Protein 6IRI (pdb70)

Organism: Thermosynechococcus vestitus (strain NIES-2133 / IAM M-273 / BP-1) (NCBI:txid197221)

Sequence (107 aa):
TKRDHNKVYNVTLVVNEERGLNKTIRVHADEYILLDAAEAQGIPLPYSCRAGACVNCAGRIIKGTVDDQSSDHHSFLKPKELDDAGFVVLLCAAYPTSDCCVISSTHEEDNLLNLA

Structure (mmCIF, N/CA/C/O backbone):
data_6IRI
#
_entry.id   6IRI
#
_cell.length_a   27.946
_cell.length_b   51.121
_cell.length_c   31.570
_cell.angle_alpha   90.000
_cell.angle_beta   116.150
_cell.angle_gamma   90.000
#
_symmetry.space_group_name_H-M   'P 1 21 1'
#
loop_
_entity.id
_entity.type
_entity.pdbx_description
1 polymer Ferredoxin
2 non-polymer 'SULFATE ION'
3 non-polymer 'FE2/S2 (INORGANIC) CLUSTER'
4 water water
#
loop_
_atom_site.group_PDB
_atom_site.id
_atom_site.type_symbol
_atom_site.label_atom_id
_atom_site.label_alt_id
_atom_site.label_comp_id
_atom_site.label_asym_id
_atom_site.label_entity_id
_atom_site.label_seq_id
_atom_site.pdbx_PDB_ins_code
_atom_site.Cartn_x
_atom_site.Cartn_y
_atom_site.Cartn_z
_atom_site.occupancy
_atom_site.B_iso_or_equiv
_atom_site.auth_seq_id
_atom_site.auth_comp_id
_atom_site.auth_asym_id
_atom_site.auth_atom_id
_atom_site.pdbx_PDB_model_num
ATOM 1 N N . THR A 1 2 ? 13.818 -13.618 4.211 1.00 49.64 2 THR A N 1
ATOM 2 C CA . THR A 1 2 ? 12.403 -13.999 4.036 1.00 39.26 2 THR A CA 1
ATOM 3 C C . THR A 1 2 ? 11.916 -13.302 2.813 1.00 41.97 2 THR A C 1
ATOM 4 O O . THR A 1 2 ? 11.959 -12.082 2.755 1.00 52.59 2 THR A O 1
ATOM 8 N N . LYS A 1 3 ? 11.434 -14.075 1.845 1.00 32.29 3 LYS A N 1
ATOM 9 C CA . LYS A 1 3 ? 10.903 -13.533 0.611 1.00 29.01 3 LYS A CA 1
ATOM 10 C C . LYS A 1 3 ? 9.515 -13.002 0.905 1.00 25.89 3 LYS A C 1
ATOM 11 O O . LYS A 1 3 ? 8.670 -13.722 1.369 1.00 35.09 3 LYS A O 1
ATOM 17 N N . ARG A 1 4 ? 9.351 -11.702 0.676 1.00 23.19 4 ARG A N 1
ATOM 18 C CA . ARG A 1 4 ? 8.086 -10.996 0.727 1.00 26.13 4 ARG A CA 1
ATOM 19 C C . ARG A 1 4 ? 7.894 -10.387 -0.631 1.00 23.11 4 ARG A C 1
ATOM 20 O O . ARG A 1 4 ? 8.774 -9.778 -1.201 1.00 29.85 4 ARG A O 1
ATOM 28 N N . ASP A 1 5 ? 6.716 -10.508 -1.141 1.00 23.10 5 ASP A N 1
ATOM 29 C CA . ASP A 1 5 ? 6.419 -10.223 -2.489 1.00 23.94 5 ASP A CA 1
ATOM 30 C C . ASP A 1 5 ? 5.964 -8.737 -2.749 1.00 20.68 5 ASP A C 1
ATOM 31 O O . ASP A 1 5 ? 4.898 -8.318 -2.298 1.00 20.51 5 ASP A O 1
ATOM 36 N N . HIS A 1 6 ? 6.704 -7.943 -3.496 1.00 22.94 6 HIS A N 1
ATOM 37 C CA . HIS A 1 6 ? 6.326 -6.557 -3.666 1.00 22.43 6 HIS A CA 1
ATOM 38 C C . HIS A 1 6 ? 4.962 -6.254 -4.328 1.00 22.30 6 HIS A C 1
ATOM 39 O O . HIS A 1 6 ? 4.305 -5.231 -4.057 1.00 25.23 6 HIS A O 1
ATOM 46 N N . ASN A 1 7 ? 4.567 -7.072 -5.246 1.00 28.34 7 ASN A N 1
ATOM 47 C CA . ASN A 1 7 ? 3.292 -6.794 -5.930 1.00 26.03 7 ASN A CA 1
ATOM 48 C C . ASN A 1 7 ? 2.086 -7.293 -5.121 1.00 23.69 7 ASN A C 1
ATOM 49 O O . ASN A 1 7 ? 0.959 -7.213 -5.571 1.00 26.39 7 ASN A O 1
ATOM 54 N N . LYS A 1 8 ? 2.345 -7.786 -3.915 1.00 21.98 8 LYS A N 1
ATOM 55 C CA . LYS A 1 8 ? 1.281 -8.061 -2.958 1.00 20.90 8 LYS A CA 1
ATOM 56 C C . LYS A 1 8 ? 1.088 -6.862 -2.068 1.00 15.94 8 LYS A C 1
ATOM 57 O O . LYS A 1 8 ? 1.979 -6.494 -1.395 1.00 14.75 8 LYS A O 1
ATOM 63 N N . VAL A 1 9 ? -0.103 -6.254 -2.090 1.00 13.07 9 VAL A N 1
ATOM 64 C CA . VAL A 1 9 ? -0.343 -4.926 -1.552 1.00 13.02 9 VAL A CA 1
ATOM 65 C C . VAL A 1 9 ? -1.597 -5.000 -0.680 1.00 11.62 9 VAL A C 1
ATOM 66 O O . VAL A 1 9 ? -2.657 -5.528 -1.080 1.00 14.61 9 VAL A O 1
ATOM 70 N N . TYR A 1 10 ? -1.440 -4.478 0.545 1.00 10.60 10 TYR A N 1
ATOM 71 C CA . TYR A 1 10 ? -2.462 -4.454 1.534 1.00 10.82 10 TYR A CA 1
ATOM 72 C C . TYR A 1 10 ? -2.977 -3.072 1.828 1.00 9.31 10 TYR A C 1
ATOM 73 O O . TYR A 1 10 ? -2.272 -2.091 1.755 1.00 11.04 10 TYR A O 1
ATOM 82 N N . ASN A 1 11 ? -4.257 -3.048 2.179 1.00 9.25 11 ASN A N 1
ATOM 83 C CA . ASN A 1 11 ? -4.913 -1.859 2.715 1.00 9.67 11 ASN A CA 1
ATOM 84 C C . ASN A 1 11 ? -4.642 -1.765 4.203 1.00 10.43 11 ASN A C 1
ATOM 85 O O . ASN A 1 11 ? -5.049 -2.611 4.979 1.00 12.96 11 ASN A O 1
ATOM 90 N N . VAL A 1 12 ? -3.892 -0.729 4.613 1.00 9.08 12 VAL A N 1
ATOM 91 C CA . VAL A 1 12 ? -3.505 -0.515 6.016 1.00 8.81 12 VAL A CA 1
ATOM 92 C C . VAL A 1 12 ? -4.194 0.736 6.474 1.00 9.39 12 VAL A C 1
ATOM 93 O O . VAL A 1 12 ? -3.945 1.781 5.967 1.00 9.84 12 VAL A O 1
ATOM 97 N N . THR A 1 13 ? -5.148 0.592 7.360 1.00 9.52 13 THR A N 1
ATOM 98 C CA . THR A 1 13 ? -5.871 1.721 7.916 1.00 7.93 13 THR A CA 1
ATOM 99 C C . THR A 1 13 ? -5.231 2.128 9.240 1.00 8.93 13 THR A C 1
ATOM 100 O O . THR A 1 13 ? -5.090 1.306 10.131 1.00 9.94 13 THR A O 1
ATOM 104 N N . LEU A 1 14 ? -4.736 3.374 9.266 1.00 8.27 14 LEU A N 1
ATOM 105 C CA . LEU A 1 14 ? -4.118 3.916 10.453 1.00 8.66 14 LEU A CA 1
ATOM 106 C C . LEU A 1 14 ? -5.150 4.761 11.155 1.00 9.96 14 LEU A C 1
ATOM 107 O O . LEU A 1 14 ? -5.736 5.642 10.516 1.00 13.23 14 LEU A O 1
ATOM 112 N N A VAL A 1 15 ? -5.356 4.523 12.450 0.50 10.85 15 VAL A N 1
ATOM 113 N N B VAL A 1 15 ? -5.332 4.579 12.439 0.50 8.96 15 VAL A N 1
ATOM 114 C CA A VAL A 1 15 ? -6.430 5.086 13.240 0.50 11.29 15 VAL A CA 1
ATOM 115 C CA B VAL A 1 15 ? -6.307 5.327 13.119 0.50 8.60 15 VAL A CA 1
ATOM 116 C C A VAL A 1 15 ? -5.900 5.667 14.560 0.50 10.73 15 VAL A C 1
ATOM 117 C C B VAL A 1 15 ? -5.744 5.798 14.430 0.50 8.59 15 VAL A C 1
ATOM 118 O O A VAL A 1 15 ? -5.157 5.034 15.306 0.50 11.81 15 VAL A O 1
ATOM 119 O O B VAL A 1 15 ? -4.792 5.261 14.972 0.50 8.81 15 VAL A O 1
ATOM 126 N N . ASN A 1 16 ? -6.398 6.844 14.922 1.00 10.25 16 ASN A N 1
ATOM 127 C CA . ASN A 1 16 ? -6.107 7.394 16.203 1.00 11.97 16 ASN A CA 1
ATOM 128 C C . ASN A 1 16 ? -7.340 8.141 16.657 1.00 11.49 16 ASN A C 1
ATOM 129 O O . ASN A 1 16 ? -7.669 9.203 16.135 1.00 12.54 16 ASN A O 1
ATOM 134 N N . GLU A 1 17 ? -8.069 7.560 17.584 1.00 13.99 17 GLU A N 1
ATOM 135 C CA . GLU A 1 17 ? -9.271 8.160 17.997 1.00 13.41 17 GLU A CA 1
ATOM 136 C C . GLU A 1 17 ? -9.114 9.510 18.645 1.00 15.17 17 GLU A C 1
ATOM 137 O O . GLU A 1 17 ? -9.899 10.391 18.318 1.00 16.54 17 GLU A O 1
ATOM 143 N N . GLU A 1 18 ? -8.124 9.680 19.509 1.00 15.58 18 GLU A N 1
ATOM 144 C CA . GLU A 1 18 ? -7.902 10.942 20.171 1.00 17.16 18 GLU A CA 1
ATOM 145 C C . GLU A 1 18 ? -7.628 12.087 19.199 1.00 15.25 18 GLU A C 1
ATOM 146 O O . GLU A 1 18 ? -8.102 13.207 19.409 1.00 18.25 18 GLU A O 1
ATOM 152 N N . ARG A 1 19 ? -6.964 11.776 18.093 1.00 14.50 19 ARG A N 1
ATOM 153 C CA . ARG A 1 19 ? -6.548 12.797 17.170 1.00 14.70 19 ARG A CA 1
ATOM 154 C C . ARG A 1 19 ? -7.455 12.900 15.968 1.00 15.16 19 ARG A C 1
ATOM 155 O O . ARG A 1 19 ? -7.279 13.788 15.133 1.00 19.18 19 ARG A O 1
ATOM 163 N N . GLY A 1 20 ? -8.441 12.023 15.864 1.00 14.64 20 GLY A N 1
ATOM 164 C CA . GLY A 1 20 ? -9.315 12.058 14.739 1.00 16.56 20 GLY A CA 1
ATOM 165 C C . GLY A 1 20 ? -8.730 11.569 13.418 1.00 14.97 20 GLY A C 1
ATOM 166 O O . GLY A 1 20 ? -9.202 11.937 12.322 1.00 19.83 20 GLY A O 1
ATOM 167 N N . LEU A 1 21 ? -7.758 10.668 13.550 1.00 13.38 21 LEU A N 1
ATOM 168 C CA . LEU A 1 21 ? -7.047 10.112 12.381 1.00 14.09 21 LEU A CA 1
ATOM 169 C C . LEU A 1 21 ? -7.720 8.866 11.920 1.00 12.54 21 LEU A C 1
ATOM 170 O O . LEU A 1 21 ? -8.002 7.970 12.735 1.00 12.65 21 LEU A O 1
ATOM 175 N N . ASN A 1 22 ? -7.981 8.768 10.640 1.00 13.90 22 ASN A N 1
ATOM 176 C CA . ASN A 1 22 ? -8.454 7.523 10.035 1.00 13.70 22 ASN A CA 1
ATOM 177 C C . ASN A 1 22 ? -8.118 7.584 8.560 1.00 14.78 22 ASN A C 1
ATOM 178 O O . ASN A 1 22 ? -8.785 8.271 7.795 1.00 20.07 22 ASN A O 1
ATOM 183 N N . LYS A 1 23 ? -7.052 6.923 8.140 1.00 12.07 23 LYS A N 1
ATOM 184 C CA . LYS A 1 23 ? -6.525 7.067 6.798 1.00 13.03 23 LYS A CA 1
ATOM 185 C C . LYS A 1 23 ? -6.065 5.707 6.347 1.00 10.24 23 LYS A C 1
ATOM 186 O O . LYS A 1 23 ? -5.364 5.011 7.072 1.00 11.79 23 LYS A O 1
ATOM 192 N N . THR A 1 24 ? -6.462 5.315 5.126 1.00 12.01 24 THR A N 1
ATOM 193 C CA . THR A 1 24 ? -6.055 3.991 4.591 1.00 11.41 24 THR A CA 1
ATOM 194 C C . THR A 1 24 ? -5.074 4.177 3.477 1.00 12.98 24 THR A C 1
ATOM 195 O O . THR A 1 24 ? -5.297 4.997 2.594 1.00 15.52 24 THR A O 1
ATOM 199 N N . ILE A 1 25 ? -3.957 3.491 3.573 1.00 14.15 25 ILE A N 1
ATOM 200 C CA . ILE A 1 25 ? -2.892 3.544 2.597 1.00 14.93 25 ILE A CA 1
ATOM 201 C C . ILE A 1 25 ? -2.650 2.155 2.054 1.00 12.49 25 ILE A C 1
ATOM 202 O O . ILE A 1 25 ? -2.966 1.170 2.705 1.00 11.97 25 ILE A O 1
ATOM 207 N N . ARG A 1 26 ? -2.039 2.101 0.890 1.00 15.14 26 ARG A N 1
ATOM 208 C CA . ARG A 1 26 ? -1.631 0.845 0.272 1.00 12.61 26 ARG A CA 1
ATOM 209 C C . ARG A 1 26 ? -0.190 0.546 0.639 1.00 12.15 26 ARG A C 1
ATOM 210 O O . ARG A 1 26 ? 0.681 1.377 0.451 1.00 16.27 26 ARG A O 1
ATOM 218 N N . VAL A 1 27 ? 0.070 -0.634 1.206 1.00 11.42 27 VAL A N 1
ATOM 219 C CA . VAL A 1 27 ? 1.398 -1.009 1.681 1.00 11.42 27 VAL A CA 1
ATOM 220 C C . VAL A 1 27 ? 1.806 -2.307 1.061 1.00 10.69 27 VAL A C 1
ATOM 221 O O . VAL A 1 27 ? 1.075 -3.275 1.154 1.00 10.62 27 VAL A O 1
ATOM 225 N N . HIS A 1 28 ? 2.970 -2.321 0.415 1.00 11.56 28 HIS A N 1
ATOM 226 C CA . HIS A 1 28 ? 3.458 -3.551 -0.153 1.00 11.83 28 HIS A CA 1
ATOM 227 C C . HIS A 1 28 ? 3.918 -4.528 0.873 1.00 9.88 28 HIS A C 1
ATOM 228 O O . HIS A 1 28 ? 4.366 -4.131 1.961 1.00 10.69 28 HIS A O 1
ATOM 235 N N . ALA A 1 29 ? 3.866 -5.826 0.539 1.00 10.95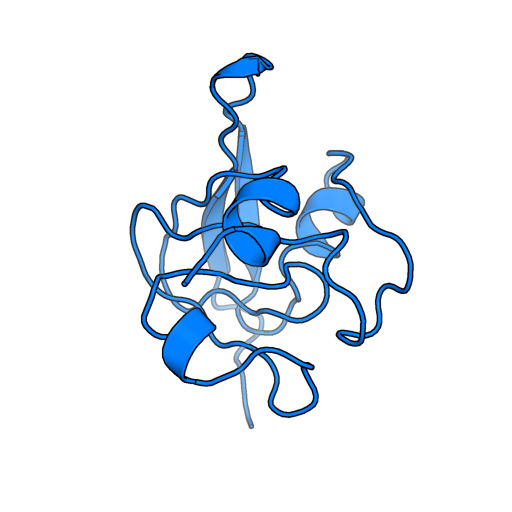 29 ALA A N 1
ATOM 236 C CA . ALA A 1 29 ? 4.216 -6.865 1.521 1.00 11.70 29 ALA A CA 1
ATOM 237 C C . ALA A 1 29 ? 5.689 -6.762 1.986 1.00 10.96 29 ALA A C 1
ATOM 238 O O . ALA A 1 29 ? 6.017 -7.214 3.077 1.00 11.10 29 ALA A O 1
ATOM 240 N N . ASP A 1 30 ? 6.545 -6.160 1.149 1.00 11.69 30 ASP A N 1
ATOM 241 C CA . ASP A 1 30 ? 7.942 -6.028 1.451 1.00 11.60 30 ASP A CA 1
ATOM 242 C C . ASP A 1 30 ? 8.345 -4.659 1.923 1.00 11.18 30 ASP A C 1
ATOM 243 O O . ASP A 1 30 ? 9.530 -4.277 1.847 1.00 15.97 30 ASP A O 1
ATOM 248 N N . GL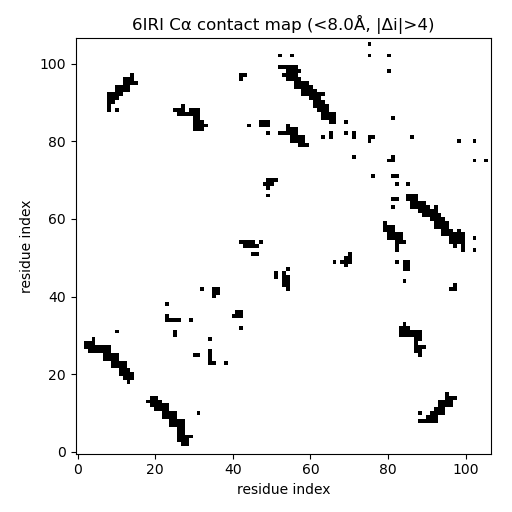U A 1 31 ? 7.401 -3.905 2.404 1.00 11.71 31 GLU A N 1
ATOM 249 C CA . GLU A 1 31 ? 7.609 -2.509 2.803 1.00 12.90 31 GLU A CA 1
ATOM 250 C C . GLU A 1 31 ? 7.193 -2.335 4.256 1.00 11.78 31 GLU A C 1
ATOM 251 O O . GLU A 1 31 ? 6.154 -2.829 4.653 1.00 13.00 31 GLU A O 1
ATOM 257 N N . TYR A 1 32 ? 7.993 -1.676 5.081 1.00 10.43 32 TYR A N 1
A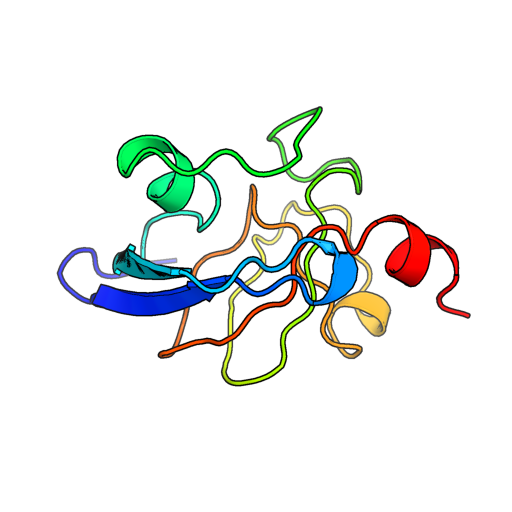TOM 258 C CA . TYR A 1 32 ? 7.588 -1.324 6.403 1.00 11.71 32 TYR A CA 1
ATOM 259 C C . TYR A 1 32 ? 6.436 -0.289 6.381 1.00 10.53 32 TYR A C 1
ATOM 260 O O . TYR A 1 32 ? 6.411 0.587 5.533 1.00 11.82 32 TYR A O 1
ATOM 269 N N . ILE A 1 33 ? 5.478 -0.425 7.297 1.00 8.17 33 ILE A N 1
ATOM 270 C CA . ILE A 1 33 ? 4.305 0.413 7.314 1.00 9.23 33 ILE A CA 1
ATOM 271 C C . ILE A 1 33 ? 4.673 1.870 7.414 1.00 10.25 33 ILE A C 1
ATOM 272 O O . ILE A 1 33 ? 4.073 2.683 6.707 1.00 12.32 33 ILE A O 1
ATOM 277 N N A LEU A 1 34 ? 5.637 2.227 8.291 0.50 11.68 34 LEU A N 1
ATOM 278 N N B LEU A 1 34 ? 5.641 2.225 8.260 0.50 11.49 34 LEU A N 1
ATOM 279 C CA A LEU A 1 34 ? 6.028 3.643 8.471 0.50 10.97 34 LEU A CA 1
ATOM 280 C CA B LEU A 1 34 ? 5.927 3.635 8.460 0.50 11.45 34 LEU A CA 1
ATOM 281 C C A LEU A 1 34 ? 6.503 4.193 7.145 0.50 12.27 34 LEU A C 1
ATOM 282 C C B LEU A 1 34 ? 6.586 4.214 7.208 0.50 11.81 34 LEU A C 1
ATOM 283 O O A LEU A 1 34 ? 6.175 5.315 6.759 0.50 14.25 34 LEU A O 1
ATOM 284 O O B LEU A 1 34 ? 6.464 5.387 6.938 0.50 13.46 34 LEU A O 1
ATOM 293 N N . ASP A 1 35 ? 7.317 3.403 6.452 1.00 12.89 35 ASP A N 1
ATOM 294 C CA . ASP A 1 35 ? 7.978 3.868 5.214 1.00 15.33 35 ASP A CA 1
ATOM 295 C C . ASP A 1 35 ? 6.897 4.109 4.167 1.00 15.69 35 ASP A C 1
ATOM 296 O O . ASP A 1 35 ? 6.935 5.060 3.428 1.00 16.45 35 ASP A O 1
ATOM 301 N N . ALA A 1 36 ? 5.872 3.254 4.144 1.00 13.64 36 ALA A N 1
ATOM 302 C CA . ALA A 1 36 ? 4.721 3.494 3.205 1.00 13.99 36 ALA A CA 1
ATOM 303 C C . ALA A 1 36 ? 3.969 4.764 3.583 1.00 13.22 36 ALA A C 1
ATOM 304 O O . ALA A 1 36 ? 3.581 5.540 2.721 1.00 15.06 36 ALA A O 1
ATOM 306 N N . ALA A 1 37 ? 3.735 4.985 4.880 1.00 13.28 37 ALA A N 1
ATOM 307 C CA . ALA A 1 37 ? 2.934 6.121 5.357 1.00 14.75 37 ALA A CA 1
ATOM 308 C C . ALA A 1 37 ? 3.734 7.385 5.004 1.00 15.03 37 ALA A C 1
ATOM 309 O O . ALA A 1 37 ? 3.221 8.364 4.428 1.00 21.37 37 ALA A O 1
ATOM 311 N N . GLU A 1 38 ? 5.043 7.306 5.164 1.00 15.81 38 GLU A N 1
ATOM 312 C CA . GLU A 1 38 ? 5.841 8.452 4.820 1.00 17.67 38 GLU A CA 1
ATOM 313 C C . GLU A 1 38 ? 5.864 8.730 3.348 1.00 19.18 38 GLU A C 1
ATOM 314 O O . GLU A 1 38 ? 5.695 9.878 2.947 1.00 25.29 38 GLU A O 1
ATOM 320 N N . ALA A 1 39 ? 5.966 7.702 2.522 1.00 19.72 39 ALA A N 1
ATOM 321 C CA . ALA A 1 39 ? 5.949 7.884 1.078 1.00 20.74 39 ALA A CA 1
ATOM 322 C C . ALA A 1 39 ? 4.643 8.464 0.618 1.00 20.15 39 ALA A C 1
ATOM 323 O O . ALA A 1 39 ? 4.611 9.200 -0.358 1.00 28.19 39 ALA A O 1
ATOM 325 N N . GLN A 1 40 ? 3.568 8.205 1.335 1.00 20.21 40 GLN A N 1
ATOM 326 C CA . GLN A 1 40 ? 2.252 8.668 0.930 1.00 22.80 40 GLN A CA 1
ATOM 327 C C . GLN A 1 40 ? 1.792 9.876 1.725 1.00 23.39 40 GLN A C 1
ATOM 328 O O . GLN A 1 40 ? 0.573 10.219 1.778 1.00 25.35 40 GLN A O 1
ATOM 334 N N . GLY A 1 41 ? 2.765 10.539 2.341 1.00 19.72 41 GLY A N 1
ATOM 335 C C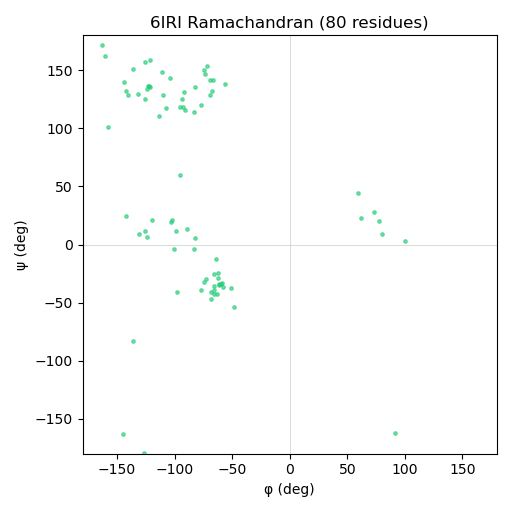A . GLY A 1 41 ? 2.517 11.816 2.947 1.00 22.06 41 GLY A CA 1
ATOM 336 C C . GLY A 1 41 ? 1.824 11.895 4.285 1.00 23.38 41 GLY A C 1
ATOM 337 O O . GLY A 1 41 ? 1.296 12.959 4.640 1.00 27.52 41 GLY A O 1
ATOM 338 N N . ILE A 1 42 ? 1.824 10.798 5.047 1.00 19.33 42 ILE A N 1
ATOM 339 C CA . ILE A 1 42 ? 1.198 10.754 6.382 1.00 21.59 42 ILE A CA 1
ATOM 340 C C . ILE A 1 42 ? 2.257 10.720 7.442 1.00 19.35 42 ILE A C 1
ATOM 341 O O . ILE A 1 42 ? 3.013 9.709 7.549 1.00 20.74 42 ILE A O 1
ATOM 346 N N . PRO A 1 43 ? 2.286 11.758 8.304 1.00 24.68 43 PRO A N 1
ATOM 347 C CA . PRO A 1 43 ? 3.327 11.711 9.350 1.00 22.07 43 PRO A CA 1
ATOM 348 C C . PRO A 1 43 ? 2.855 10.843 10.515 1.00 23.19 43 PRO A C 1
ATOM 349 O O . PRO A 1 43 ? 1.733 10.909 10.956 1.00 29.89 43 PRO A O 1
ATOM 353 N N . LEU A 1 44 ? 3.752 10.006 10.973 1.00 20.12 44 LEU A N 1
ATOM 354 C CA . LEU A 1 44 ? 3.521 9.129 12.112 1.00 19.63 44 LEU A CA 1
ATOM 355 C C . LEU A 1 44 ? 4.654 9.401 13.098 1.00 16.97 44 LEU A C 1
ATOM 356 O O . LEU A 1 44 ? 5.750 9.818 12.675 1.00 18.10 44 LEU A O 1
ATOM 361 N N . PRO A 1 45 ? 4.446 9.090 14.397 1.00 14.72 45 PRO A N 1
ATOM 362 C CA . PRO A 1 45 ? 5.522 9.273 15.314 1.00 15.47 45 PRO A CA 1
ATOM 363 C C . PRO A 1 45 ? 6.657 8.297 15.101 1.00 15.67 45 PRO A C 1
ATOM 364 O O . PRO A 1 45 ? 6.450 7.130 14.769 1.00 13.74 45 PRO A O 1
ATOM 368 N N . TYR A 1 46 ? 7.863 8.793 15.252 1.00 13.45 46 TYR A N 1
ATOM 369 C CA . TYR A 1 46 ? 9.040 7.973 15.173 1.00 13.02 46 TYR A CA 1
ATOM 370 C C . TYR A 1 46 ? 10.197 8.683 15.855 1.00 13.70 46 TYR A C 1
ATOM 371 O O . TYR A 1 46 ? 10.166 9.898 16.090 1.00 18.45 46 TYR A O 1
ATOM 380 N N . SER A 1 47 ? 11.188 7.915 16.169 1.00 14.21 47 SER A N 1
ATOM 381 C CA . SER A 1 47 ? 12.420 8.400 16.780 1.00 16.10 47 SER A CA 1
ATOM 382 C C . SER A 1 47 ? 13.584 7.716 16.059 1.00 15.51 47 SER A C 1
ATOM 383 O O . SER A 1 47 ? 14.108 8.208 15.038 1.00 20.28 47 SER A O 1
ATOM 386 N N . CYS A 1 48 ? 13.898 6.490 16.472 1.00 13.74 48 CYS A N 1
ATOM 387 C CA . CYS A 1 48 ? 15.102 5.803 15.962 1.00 17.45 48 CYS A CA 1
ATOM 388 C C . CYS A 1 48 ? 14.927 5.293 14.532 1.00 16.90 48 CYS A C 1
ATOM 389 O O . CYS A 1 48 ? 15.889 5.195 13.765 1.00 18.88 48 CYS A O 1
ATOM 392 N N . ARG A 1 49 ? 13.717 4.911 14.163 1.00 13.81 49 ARG A N 1
ATOM 393 C CA . ARG A 1 49 ? 13.431 4.304 12.852 1.00 15.35 49 ARG A CA 1
ATOM 394 C C . ARG A 1 49 ? 14.157 2.978 12.599 1.00 14.08 49 ARG A C 1
ATOM 395 O O . ARG A 1 49 ? 14.393 2.642 11.451 1.00 18.81 49 ARG A O 1
ATOM 403 N N . ALA A 1 50 ? 14.554 2.297 13.663 1.00 13.43 50 ALA A N 1
ATOM 404 C CA . ALA A 1 50 ? 15.423 1.136 13.541 1.00 14.50 50 ALA A CA 1
ATOM 405 C C . ALA A 1 50 ? 14.908 -0.048 14.319 1.00 15.04 50 ALA A C 1
ATOM 406 O O . ALA A 1 50 ? 15.605 -1.007 14.468 1.00 18.88 50 ALA A O 1
ATOM 408 N N . GLY A 1 51 ? 13.698 0.025 14.848 1.00 13.03 51 GLY A N 1
ATOM 409 C CA . GLY A 1 51 ? 13.157 -1.060 15.635 1.00 12.18 51 GLY A CA 1
ATOM 410 C C . GLY A 1 51 ? 13.613 -1.156 17.091 1.00 12.06 51 GLY A C 1
ATOM 411 O O . GLY A 1 51 ? 13.429 -2.198 17.715 1.00 17.55 51 GLY A O 1
ATOM 412 N N . ALA A 1 52 ? 14.316 -0.135 17.569 1.00 11.98 52 ALA A N 1
ATOM 413 C CA . ALA A 1 52 ? 15.062 -0.214 18.761 1.00 15.43 52 ALA A CA 1
ATOM 414 C C . ALA A 1 52 ? 14.585 0.788 19.807 1.00 15.08 52 ALA A C 1
ATOM 415 O O . ALA A 1 52 ? 15.304 1.196 20.713 1.00 20.68 52 ALA A O 1
ATOM 417 N N . CYS A 1 53 ? 13.377 1.249 19.670 1.00 12.76 53 CYS A N 1
ATOM 418 C CA . CYS A 1 53 ? 12.745 2.094 20.679 1.00 16.09 53 CYS A CA 1
ATOM 419 C C . CYS A 1 53 ? 11.245 1.753 20.719 1.00 14.04 53 CYS A C 1
ATOM 420 O O . CYS A 1 53 ? 10.855 0.692 20.254 1.00 16.65 53 CYS A O 1
ATOM 423 N N . VAL A 1 54 ? 10.415 2.607 21.304 1.00 14.15 54 VAL A N 1
ATOM 424 C CA . VAL A 1 54 ? 8.979 2.365 21.249 1.00 14.74 54 VAL A CA 1
ATOM 425 C C . VAL A 1 54 ? 8.204 3.522 20.649 1.00 11.97 54 VAL A C 1
ATOM 426 O O . VAL A 1 54 ? 6.977 3.557 20.734 1.00 11.95 54 VAL A O 1
ATOM 430 N N . ASN A 1 55 ? 8.931 4.507 20.147 1.00 12.69 55 ASN A N 1
ATOM 431 C CA . ASN A 1 55 ? 8.316 5.730 19.794 1.00 12.65 55 ASN A CA 1
ATOM 432 C C . ASN A 1 55 ? 7.245 5.624 18.688 1.00 12.10 55 ASN A C 1
ATOM 433 O O . ASN A 1 55 ? 6.209 6.320 18.722 1.00 13.09 55 ASN A O 1
ATOM 438 N N . CYS A 1 56 ? 7.481 4.737 17.754 1.00 10.48 56 CYS A N 1
ATOM 439 C CA . CYS A 1 56 ? 6.567 4.515 16.669 1.00 11.12 56 CYS A CA 1
ATOM 440 C C . CYS A 1 56 ? 5.472 3.475 16.912 1.00 8.90 56 CYS A C 1
ATOM 441 O O . CYS A 1 56 ? 4.771 3.103 15.963 1.00 11.04 56 CYS A O 1
ATOM 444 N N . ALA A 1 57 ? 5.302 3.084 18.149 1.00 7.54 57 ALA A N 1
ATOM 445 C CA . ALA A 1 57 ? 4.433 1.977 18.470 1.00 8.18 57 ALA A CA 1
ATOM 446 C C . ALA A 1 57 ? 3.013 2.209 17.946 1.00 8.96 57 ALA A C 1
ATOM 447 O O . ALA A 1 57 ? 2.462 3.278 18.062 1.00 9.40 57 ALA A O 1
ATOM 449 N N . GLY A 1 58 ? 2.424 1.147 17.394 1.00 8.80 58 GLY A N 1
ATOM 450 C CA . GLY A 1 58 ? 1.014 1.070 17.120 1.00 8.71 58 GLY A CA 1
ATOM 451 C C . GLY A 1 58 ? 0.476 -0.178 17.755 1.00 8.25 58 GLY A C 1
ATOM 452 O O . GLY A 1 58 ? 1.179 -0.953 18.401 1.00 8.25 58 GLY A O 1
ATOM 453 N N . ARG A 1 59 ? -0.804 -0.399 17.573 1.00 7.73 59 ARG A N 1
ATOM 454 C CA . ARG A 1 59 ? -1.499 -1.563 18.078 1.00 9.47 59 ARG A CA 1
ATOM 455 C C . ARG A 1 59 ? -2.504 -2.054 17.052 1.00 8.73 59 ARG A C 1
ATOM 456 O O . ARG A 1 59 ? -3.335 -1.316 16.563 1.00 10.22 59 ARG A O 1
ATOM 464 N N . ILE A 1 60 ? -2.413 -3.357 16.755 1.00 9.18 60 ILE A N 1
ATOM 465 C CA . ILE A 1 60 ? -3.329 -3.976 15.771 1.00 9.74 60 ILE A CA 1
ATOM 466 C C . ILE A 1 60 ? -4.718 -4.012 16.361 1.00 10.21 60 ILE A C 1
ATOM 467 O O . ILE A 1 60 ? -4.913 -4.537 17.399 1.00 14.23 60 ILE A O 1
ATOM 472 N N . ILE A 1 61 ? -5.679 -3.521 15.625 1.00 7.92 61 ILE A N 1
ATOM 473 C CA . ILE A 1 61 ? -7.121 -3.666 15.869 1.00 9.54 61 ILE A CA 1
ATOM 474 C C . ILE A 1 61 ? -7.685 -4.810 15.017 1.00 10.81 61 ILE A C 1
ATOM 475 O O . ILE A 1 61 ? -8.432 -5.599 15.536 1.00 13.31 61 ILE A O 1
ATOM 480 N N . LYS A 1 62 ? -7.236 -4.918 13.761 1.00 8.63 62 LYS A N 1
ATOM 481 C CA . LYS A 1 62 ? -7.685 -5.932 12.791 1.00 10.98 62 LYS A CA 1
ATOM 482 C C . LYS A 1 62 ? -6.497 -6.328 11.951 1.00 11.05 62 LYS A C 1
ATOM 483 O O . LYS A 1 62 ? -5.777 -5.483 11.526 1.00 10.63 62 LYS A O 1
ATOM 489 N N . GLY A 1 63 ? -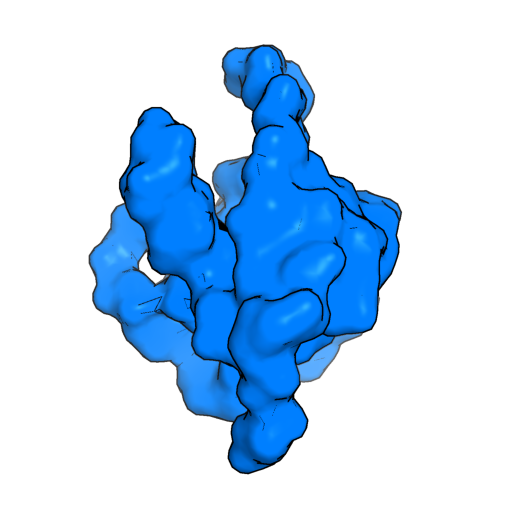6.380 -7.631 11.658 1.00 12.86 63 GLY A N 1
ATOM 490 C CA . GLY A 1 63 ? -5.425 -8.177 10.732 1.00 12.83 63 GLY A CA 1
ATOM 491 C C . GLY A 1 63 ? -4.138 -8.577 11.357 1.00 10.05 63 GLY A C 1
ATOM 492 O O . GLY A 1 63 ? -4.042 -8.731 12.548 1.00 12.38 63 GLY A O 1
ATOM 493 N N . THR A 1 64 ? -3.138 -8.727 10.497 1.00 10.38 64 THR A N 1
ATOM 494 C CA . THR A 1 64 ? -1.886 -9.275 10.885 1.00 11.34 64 THR A CA 1
ATOM 495 C C . THR A 1 64 ? -0.703 -8.502 10.308 1.00 10.08 64 THR A C 1
ATOM 496 O O . THR A 1 64 ? -0.794 -7.968 9.223 1.00 9.83 64 THR A O 1
ATOM 500 N N . VAL A 1 65 ? 0.398 -8.544 11.049 1.00 10.37 65 VAL A N 1
ATOM 501 C CA . VAL A 1 65 ? 1.633 -7.963 10.604 1.00 12.64 65 VAL A CA 1
ATOM 502 C C . VAL A 1 65 ? 2.771 -8.904 10.953 1.00 12.80 65 VAL A C 1
ATOM 503 O O . VAL A 1 65 ? 2.670 -9.742 11.858 1.00 19.14 65 VAL A O 1
ATOM 507 N N A ASP A 1 66 ? 3.859 -8.806 10.242 0.50 13.34 66 ASP A N 1
ATOM 508 N N B ASP A 1 66 ? 3.894 -8.688 10.310 0.50 13.53 66 ASP A N 1
ATOM 509 C CA A ASP A 1 66 ? 5.097 -9.352 10.716 0.50 14.45 66 ASP A CA 1
ATOM 510 C CA B ASP A 1 66 ? 5.124 -9.422 10.490 0.50 13.38 66 ASP A CA 1
ATOM 511 C C A ASP A 1 66 ? 6.002 -8.252 11.237 0.50 12.59 66 ASP A C 1
ATOM 512 C C B ASP A 1 66 ? 6.162 -8.432 11.114 0.50 11.87 66 ASP A C 1
ATOM 513 O O A ASP A 1 66 ? 6.361 -7.277 10.587 0.50 13.56 66 ASP A O 1
ATOM 514 O O B ASP A 1 66 ? 6.748 -7.665 10.342 0.50 11.71 66 ASP A O 1
ATOM 523 N N . GLN A 1 67 ? 6.384 -8.447 12.469 1.00 11.60 67 GLN A N 1
ATOM 524 C CA . GLN A 1 67 ? 7.344 -7.594 13.079 1.00 12.00 67 GLN A CA 1
ATOM 525 C C . GLN A 1 67 ? 8.716 -8.098 12.775 1.00 11.54 67 GLN A C 1
ATOM 526 O O . GLN A 1 67 ? 9.014 -9.252 13.021 1.00 14.05 67 GLN A O 1
ATOM 532 N N A SER A 1 68 ? 9.604 -7.237 12.255 0.50 11.82 68 SER A N 1
ATOM 533 N N B SER A 1 68 ? 9.598 -7.261 12.195 0.50 12.69 68 SER A N 1
ATOM 534 C CA A SER A 1 68 ? 10.951 -7.696 11.893 0.50 12.20 68 SER A CA 1
ATOM 535 C CA B SER A 1 68 ? 10.938 -7.763 11.808 0.50 13.14 68 SER A CA 1
ATOM 536 C C A SER A 1 68 ? 11.617 -8.328 13.099 0.50 14.96 68 SER A C 1
ATOM 537 C C B SER A 1 68 ? 11.639 -8.304 13.048 0.50 15.95 68 SER A C 1
ATOM 538 O O A SER A 1 68 ? 11.453 -7.875 14.226 0.50 12.71 68 SER A O 1
ATOM 539 O O B SER A 1 68 ? 11.507 -7.774 14.141 0.50 14.65 68 SER A O 1
ATOM 544 N N . ASP A 1 69 ? 12.386 -9.379 12.850 1.00 17.54 69 ASP A N 1
ATOM 545 C CA . ASP A 1 69 ? 13.078 -10.123 13.918 1.00 19.56 69 ASP A CA 1
ATOM 546 C C . ASP A 1 69 ? 13.956 -9.227 14.823 1.00 20.20 69 ASP A C 1
ATOM 547 O O . ASP A 1 69 ? 14.043 -9.448 16.029 1.00 24.79 69 ASP A O 1
ATOM 552 N N A HIS A 1 70 ? 14.579 -8.209 14.248 0.50 17.87 70 HIS A N 1
ATOM 553 N N B HIS A 1 70 ? 14.588 -8.210 14.249 0.50 18.04 70 HIS A N 1
ATOM 554 C CA A HIS A 1 70 ? 15.525 -7.405 15.032 0.50 21.01 70 HIS A CA 1
ATOM 555 C CA B HIS A 1 70 ? 15.527 -7.395 15.040 0.50 21.11 70 HIS A CA 1
ATOM 556 C C A HIS A 1 70 ? 14.845 -6.402 15.989 0.50 17.54 70 HIS A C 1
ATOM 557 C C B HIS A 1 70 ? 14.840 -6.424 16.017 0.50 17.69 70 HIS A C 1
ATOM 558 O O A HIS A 1 70 ? 15.512 -5.697 16.789 0.50 20.73 70 HIS A O 1
ATOM 559 O O B HIS A 1 70 ? 15.497 -5.764 16.863 0.50 21.12 70 HIS A O 1
ATOM 572 N N . SER A 1 71 ? 13.511 -6.318 15.871 1.00 15.01 71 SER A N 1
ATOM 573 C CA . SER A 1 71 ? 12.799 -5.393 16.626 1.00 14.47 71 SER A CA 1
ATOM 574 C C . SER A 1 71 ? 12.897 -5.692 18.134 1.00 14.89 71 SER A C 1
ATOM 575 O O . SER A 1 71 ? 12.879 -6.888 18.566 1.00 19.18 71 SER A O 1
ATOM 578 N N . PHE A 1 72 ? 12.923 -4.615 18.912 1.00 15.27 72 PHE A N 1
ATOM 579 C CA . PHE A 1 72 ? 13.035 -4.697 20.382 1.00 16.48 72 PHE A CA 1
ATOM 580 C C . PHE A 1 72 ? 11.647 -4.645 21.011 1.00 19.69 72 PHE A C 1
ATOM 581 O O . PHE A 1 72 ? 11.349 -3.705 21.735 1.00 21.96 72 PHE A O 1
ATOM 589 N N . LEU A 1 73 ? 10.812 -5.626 20.638 1.00 15.23 73 LEU A N 1
ATOM 590 C CA . LEU A 1 73 ? 9.465 -5.904 21.232 1.00 15.03 73 LEU A CA 1
ATOM 591 C C . LEU A 1 73 ? 9.537 -7.318 21.706 1.00 15.15 73 LEU A C 1
ATOM 592 O O . LEU A 1 73 ? 9.996 -8.191 20.993 1.00 17.47 73 LEU A O 1
ATOM 597 N N . LYS A 1 74 ? 9.019 -7.535 22.898 1.00 12.91 74 LYS A N 1
ATOM 598 C CA . LYS A 1 74 ? 8.857 -8.879 23.497 1.00 12.79 74 LYS A CA 1
ATOM 599 C C . LYS A 1 74 ? 7.774 -9.652 22.937 1.00 14.27 74 LYS A C 1
ATOM 600 O O . LYS A 1 74 ? 6.794 -9.103 22.527 1.00 15.40 74 LYS A O 1
ATOM 606 N N . PRO A 1 75 ? 7.921 -10.978 22.942 1.00 15.27 75 PRO A N 1
ATOM 607 C CA . PRO A 1 75 ? 6.778 -11.740 22.543 1.00 15.76 75 PRO A CA 1
ATOM 608 C C . PRO A 1 75 ? 5.478 -11.436 23.204 1.00 15.22 75 PRO A C 1
ATOM 609 O O . PRO A 1 75 ? 4.458 -11.413 22.501 1.00 17.78 75 PRO A O 1
ATOM 613 N N . LYS A 1 76 ? 5.471 -11.136 24.467 1.00 17.48 76 LYS A N 1
ATOM 614 C CA . LYS A 1 76 ? 4.259 -10.742 25.206 1.00 20.09 76 LYS A CA 1
ATOM 615 C C . LYS A 1 76 ? 3.582 -9.502 24.605 1.00 16.72 76 LYS A C 1
ATOM 616 O O . LYS A 1 76 ? 2.388 -9.347 24.646 1.00 18.47 76 LYS A O 1
ATOM 622 N N . GLU A 1 77 ? 4.417 -8.615 24.145 1.00 15.62 77 GLU A N 1
ATOM 623 C CA . GLU A 1 77 ? 3.943 -7.348 23.620 1.00 12.19 77 GLU A CA 1
ATOM 624 C C . GLU A 1 77 ? 3.366 -7.557 22.205 1.00 11.07 77 GLU A C 1
ATOM 625 O O . GLU A 1 77 ? 2.313 -7.035 21.877 1.00 11.30 77 GLU A O 1
ATOM 631 N N . LEU A 1 78 ? 4.030 -8.406 21.446 1.00 9.59 78 LEU A N 1
ATOM 632 C CA . LEU A 1 78 ? 3.589 -8.807 20.145 1.00 12.09 78 LEU A CA 1
ATOM 633 C C . LEU A 1 78 ? 2.223 -9.502 20.285 1.00 12.65 78 LEU A C 1
ATOM 634 O O . LEU A 1 78 ? 1.240 -9.228 19.558 1.00 13.72 78 LEU A O 1
ATOM 639 N N A ASP A 1 79 ? 2.136 -10.426 21.234 0.50 12.68 79 ASP A N 1
ATOM 640 N N B ASP A 1 79 ? 2.115 -10.405 21.254 0.50 12.75 79 ASP A N 1
ATOM 641 C CA A ASP A 1 79 ? 0.907 -11.162 21.440 0.50 14.45 79 ASP A CA 1
ATOM 642 C CA B ASP A 1 79 ? 0.864 -11.124 21.417 0.50 14.61 79 ASP A CA 1
ATOM 643 C C A ASP A 1 79 ? -0.260 -10.235 21.848 0.50 13.94 79 ASP A C 1
ATOM 644 C C B ASP A 1 79 ? -0.281 -10.217 21.849 0.50 13.93 79 ASP A C 1
ATOM 645 O O A ASP A 1 79 ? -1.402 -10.534 21.539 0.50 20.16 79 ASP A O 1
ATOM 646 O O B ASP A 1 79 ? -1.429 -10.510 21.570 0.50 20.55 79 ASP A O 1
ATOM 655 N N . ALA A 1 80 ? 0.045 -9.159 22.563 1.00 14.66 80 ALA A N 1
ATOM 656 C CA . ALA A 1 80 ? -0.933 -8.115 22.908 1.00 14.34 80 ALA A CA 1
ATOM 657 C C . ALA A 1 80 ? -1.363 -7.177 21.789 1.00 15.40 80 ALA A C 1
ATOM 658 O O . ALA A 1 80 ? -2.233 -6.298 22.011 1.00 17.27 80 ALA A O 1
ATOM 660 N N . GLY A 1 81 ? -0.721 -7.311 20.642 1.00 12.67 81 GLY A N 1
ATOM 661 C CA . GLY A 1 81 ? -1.055 -6.558 19.488 1.00 11.47 81 GLY A CA 1
ATOM 662 C C . GLY A 1 81 ? -0.190 -5.385 19.188 1.00 9.21 81 GLY A C 1
ATOM 663 O O . GLY A 1 81 ? -0.432 -4.717 18.176 1.00 9.83 81 GLY A O 1
ATOM 664 N N . PHE A 1 82 ? 0.849 -5.164 19.975 1.00 9.22 82 PHE A N 1
ATOM 665 C CA . PHE A 1 82 ? 1.673 -4.007 19.715 1.00 8.48 82 PHE A CA 1
ATOM 666 C C . PHE A 1 82 ? 2.604 -4.278 18.543 1.00 7.85 82 PHE A C 1
ATOM 667 O O . PHE A 1 82 ? 3.021 -5.417 18.316 1.00 9.63 82 PHE A O 1
ATOM 675 N N A VAL A 1 83 ? 2.834 -3.227 17.758 0.50 7.12 83 VAL A N 1
ATOM 676 N N B VAL A 1 83 ? 3.017 -3.216 17.870 0.50 7.72 83 VAL A N 1
ATOM 677 C CA A VAL A 1 83 ? 3.660 -3.266 16.585 0.50 7.72 83 VAL A CA 1
ATOM 678 C CA B VAL A 1 83 ? 3.897 -3.323 16.751 0.50 7.25 83 VAL A CA 1
ATOM 679 C C A VAL A 1 83 ? 4.645 -2.048 16.683 0.50 7.15 83 VAL A C 1
ATOM 680 C C B VAL A 1 83 ? 4.638 -2.026 16.549 0.50 7.19 83 VAL A C 1
ATOM 681 O O A VAL A 1 83 ? 4.329 -1.052 17.372 0.50 6.68 83 VAL A O 1
ATOM 682 O O B VAL A 1 83 ? 4.112 -0.921 16.687 0.50 8.28 83 VAL A O 1
ATOM 689 N N . LEU A 1 84 ? 5.875 -2.141 16.141 1.00 7.45 84 LEU A N 1
ATOM 690 C CA . LEU A 1 84 ? 6.739 -0.997 15.912 1.00 7.58 84 LEU A CA 1
ATOM 691 C C . LEU A 1 84 ? 6.630 -0.771 14.403 1.00 7.59 84 LEU A C 1
ATOM 692 O O . LEU A 1 84 ? 7.237 -1.520 13.603 1.00 8.52 84 LEU A O 1
ATOM 697 N N . LEU A 1 85 ? 5.926 0.296 14.013 1.00 7.96 85 LEU A N 1
ATOM 698 C CA . LEU A 1 85 ? 5.603 0.494 12.622 1.00 7.49 85 LEU A CA 1
ATOM 699 C C . LEU A 1 85 ? 6.801 0.752 11.738 1.00 9.00 85 LEU A C 1
ATOM 700 O O . LEU A 1 85 ? 6.738 0.563 10.518 1.00 9.27 85 LEU A O 1
ATOM 705 N N . CYS A 1 86 ? 7.887 1.277 12.322 1.00 11.09 86 CYS A N 1
ATOM 706 C CA . CYS A 1 86 ? 9.129 1.439 11.553 1.00 9.83 86 CYS A CA 1
ATOM 707 C C . CYS A 1 86 ? 9.766 0.181 11.074 1.00 11.35 86 CYS A C 1
ATOM 708 O O . CYS A 1 86 ? 10.675 0.244 10.298 1.00 14.32 86 CYS A O 1
ATOM 711 N N . ALA A 1 87 ? 9.322 -0.952 11.591 1.00 10.24 87 ALA A N 1
ATOM 712 C CA . ALA A 1 87 ? 9.998 -2.205 11.370 1.00 11.81 87 ALA A CA 1
ATOM 713 C C . ALA A 1 87 ? 9.026 -3.387 11.202 1.00 10.04 87 ALA A C 1
ATOM 714 O O . ALA A 1 87 ? 9.352 -4.528 11.398 1.00 11.76 87 ALA A O 1
ATOM 716 N N . ALA A 1 88 ? 7.794 -3.083 10.784 1.00 9.36 88 ALA A N 1
ATOM 717 C CA . ALA A 1 88 ? 6.744 -4.073 10.604 1.00 9.44 88 ALA A CA 1
ATOM 718 C C . ALA A 1 88 ? 6.200 -4.084 9.197 1.00 9.81 88 ALA A C 1
ATOM 719 O O . ALA A 1 88 ? 5.920 -3.035 8.637 1.00 10.20 88 ALA A O 1
ATOM 721 N N . TYR A 1 89 ? 6.004 -5.252 8.652 1.00 8.89 89 TYR A N 1
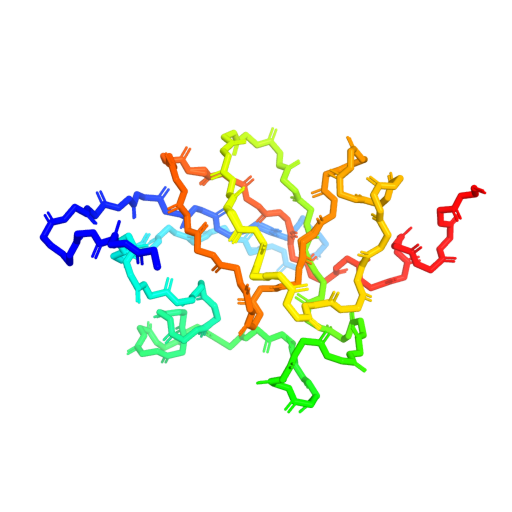ATOM 722 C CA . TYR A 1 89 ? 5.409 -5.420 7.338 1.00 9.03 89 TYR A CA 1
ATOM 723 C C . TYR A 1 89 ? 3.940 -5.899 7.504 1.00 9.73 89 TYR A C 1
ATOM 724 O O . TYR A 1 89 ? 3.638 -6.719 8.345 1.00 10.60 89 TYR A O 1
ATOM 733 N N . PRO A 1 90 ? 3.031 -5.448 6.661 1.00 10.18 90 PRO A N 1
ATOM 734 C CA . PRO A 1 90 ? 1.650 -5.983 6.722 1.00 9.67 90 PRO A CA 1
ATOM 735 C C . PRO A 1 90 ? 1.679 -7.372 6.153 1.00 9.36 90 PRO A C 1
ATOM 736 O O . PRO A 1 90 ? 2.402 -7.638 5.197 1.00 10.48 90 PRO A O 1
ATOM 740 N N . THR A 1 91 ? 0.820 -8.211 6.723 1.00 9.42 91 THR A N 1
ATOM 741 C CA . THR A 1 91 ? 0.556 -9.494 6.126 1.00 8.71 91 THR A CA 1
ATOM 742 C C . THR A 1 91 ? -0.923 -9.755 5.866 1.00 10.20 91 THR A C 1
ATOM 743 O O . THR A 1 91 ? -1.304 -10.833 5.467 1.00 14.05 91 THR A O 1
ATOM 747 N N . SER A 1 92 ? -1.718 -8.721 5.992 1.00 10.29 92 SER A N 1
ATOM 748 C CA . SER A 1 92 ? -3.124 -8.744 5.655 1.00 12.03 92 SER A CA 1
ATOM 749 C C . SER A 1 92 ? -3.606 -7.307 5.535 1.00 11.57 92 SER A C 1
ATOM 750 O O . SER A 1 92 ? -2.876 -6.377 5.866 1.00 10.94 92 SER A O 1
ATOM 753 N N . ASP A 1 93 ? -4.827 -7.133 5.063 1.00 10.40 93 ASP A N 1
ATOM 754 C CA . ASP A 1 93 ? -5.445 -5.846 5.165 1.00 11.65 93 ASP A CA 1
ATOM 755 C C . ASP A 1 93 ? -5.604 -5.663 6.656 1.00 12.76 93 ASP A C 1
ATOM 756 O O . ASP A 1 93 ? -6.020 -6.620 7.365 1.00 15.97 93 ASP A O 1
ATOM 761 N N A CYS A 1 94 ? -5.201 -4.482 7.145 0.50 12.07 94 CYS A N 1
ATOM 762 N N B CYS A 1 94 ? -5.231 -4.512 7.189 0.50 10.55 94 CYS A N 1
ATOM 763 C CA A CYS A 1 94 ? -4.975 -4.180 8.575 0.50 10.65 94 CYS A CA 1
ATOM 764 C CA B CYS A 1 94 ? -5.270 -4.356 8.624 0.50 7.79 94 CYS A CA 1
ATOM 765 C C A CYS A 1 94 ? -5.663 -2.924 9.037 0.50 9.00 94 CYS A C 1
ATOM 766 C C B CYS A 1 94 ? -5.644 -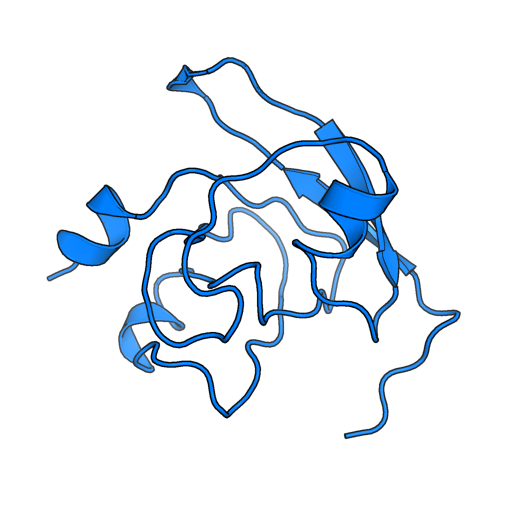2.979 9.050 0.50 7.89 94 CYS A C 1
ATOM 767 O O A CYS A 1 94 ? -5.848 -2.037 8.266 0.50 9.91 94 CYS A O 1
ATOM 768 O O B CYS A 1 94 ? -5.606 -2.085 8.276 0.50 8.38 94 CYS A O 1
ATOM 773 N N . VAL A 1 95 ? -5.997 -2.871 10.329 1.00 8.03 95 VAL A N 1
ATOM 774 C CA . VAL A 1 95 ? -6.373 -1.638 10.963 1.00 8.16 95 VAL A CA 1
ATOM 775 C C . VAL A 1 95 ? -5.471 -1.545 12.182 1.00 7.62 95 VAL A C 1
ATOM 776 O O . VAL A 1 95 ? -5.411 -2.469 12.987 1.00 9.09 95 VAL A O 1
ATOM 780 N N . ILE A 1 96 ? -4.743 -0.442 12.319 1.00 9.17 96 ILE A N 1
ATOM 781 C CA . ILE A 1 96 ? -3.759 -0.280 13.359 1.00 8.79 96 ILE A CA 1
ATOM 782 C C . ILE A 1 96 ? -3.951 1.098 13.983 1.00 7.60 96 ILE A C 1
ATOM 783 O O . ILE A 1 96 ? -3.992 2.116 13.281 1.00 9.21 96 ILE A O 1
ATOM 788 N N A SER A 1 97 ? -4.026 1.135 15.313 0.50 8.27 97 SER A N 1
ATOM 789 N N B SER A 1 97 ? -3.970 1.124 15.308 0.50 7.60 97 SER A N 1
ATOM 790 C CA A SER A 1 97 ? -4.134 2.384 16.057 0.50 9.96 97 SER A CA 1
ATOM 791 C CA B SER A 1 97 ? -4.028 2.349 16.059 0.50 8.71 97 SER A CA 1
ATOM 792 C C A SER A 1 97 ? -2.727 2.870 16.330 0.50 9.21 97 SER A C 1
ATOM 793 C C B SER A 1 97 ? -2.640 2.861 16.196 0.50 8.36 97 SER A C 1
ATOM 794 O O A SER A 1 97 ? -1.817 2.115 16.680 0.50 9.94 97 SER A O 1
ATOM 795 O O B SER A 1 97 ? -1.648 2.143 16.370 0.50 9.15 97 SER A O 1
ATOM 800 N N . THR A 1 98 ? -2.527 4.179 16.126 1.00 9.37 98 THR A N 1
ATOM 801 C CA . THR A 1 98 ? -1.230 4.803 16.174 1.00 11.25 98 THR A CA 1
ATOM 802 C C . THR A 1 98 ? -1.064 5.482 17.557 1.00 9.57 98 THR A C 1
ATOM 803 O O . THR A 1 98 ? -1.935 5.566 18.367 1.00 11.27 98 THR A O 1
ATOM 807 N N . HIS A 1 99 ? 0.153 5.976 17.766 1.00 10.05 99 HIS A N 1
ATOM 808 C CA . HIS A 1 99 ? 0.466 6.731 18.999 1.00 11.74 99 HIS A CA 1
ATOM 809 C C . HIS A 1 99 ? 0.212 5.874 20.200 1.00 12.46 99 HIS A C 1
ATOM 810 O O . HIS A 1 99 ? -0.294 6.301 21.199 1.00 14.60 99 HIS A O 1
ATOM 817 N N . GLU A 1 100 ? 0.676 4.607 20.116 1.00 11.35 100 GLU A N 1
ATOM 818 C CA . GLU A 1 100 ? 0.448 3.649 21.209 1.00 10.64 100 GLU A CA 1
ATOM 819 C C . GLU A 1 100 ? 1.613 3.439 22.191 1.00 10.59 100 GLU A C 1
ATOM 820 O O . GLU A 1 100 ? 1.538 2.592 23.043 1.00 11.72 100 GLU A O 1
ATOM 826 N N . GLU A 1 101 ? 2.614 4.318 22.101 1.00 11.46 101 GLU A N 1
ATOM 827 C CA . GLU A 1 101 ? 3.793 4.257 22.976 1.00 10.94 101 GLU A CA 1
ATOM 828 C C . GLU A 1 101 ? 3.465 4.110 24.448 1.00 13.69 101 GLU A C 1
ATOM 829 O O . GLU A 1 101 ? 3.947 3.214 25.139 1.00 14.13 101 GLU A O 1
ATOM 835 N N . ASP A 1 102 ? 2.621 5.017 24.949 1.00 14.28 102 ASP A N 1
ATOM 836 C CA . ASP A 1 102 ? 2.301 5.026 26.371 1.00 14.82 102 ASP A CA 1
ATOM 837 C C . ASP A 1 102 ? 1.523 3.717 26.773 1.00 13.54 102 ASP A C 1
ATOM 838 O O . ASP A 1 102 ? 1.730 3.197 27.825 1.00 15.36 102 ASP A O 1
ATOM 843 N N . ASN A 1 10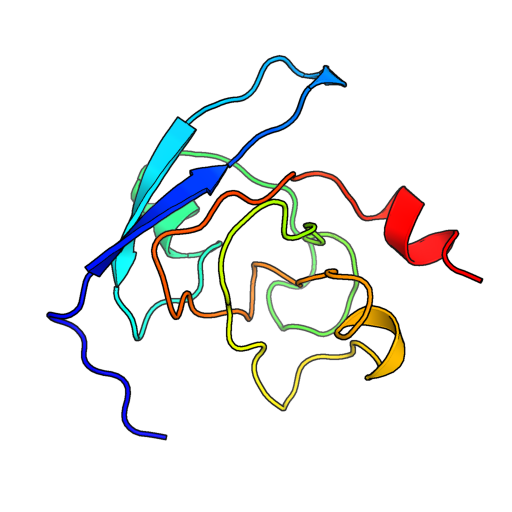3 ? 0.667 3.192 25.900 1.00 12.98 103 ASN A N 1
ATOM 844 C CA . ASN A 1 103 ? -0.042 2.002 26.243 1.00 13.57 103 ASN A CA 1
ATOM 845 C C . ASN A 1 103 ? 0.876 0.796 26.227 1.00 13.22 103 ASN A C 1
ATOM 846 O O . ASN A 1 103 ? 0.733 -0.093 27.063 1.00 15.12 103 ASN A O 1
ATOM 851 N N . LEU A 1 104 ? 1.897 0.819 25.391 1.00 10.20 104 LEU A N 1
ATOM 852 C CA . LEU A 1 104 ? 2.891 -0.267 25.375 1.00 11.02 104 LEU A CA 1
ATOM 853 C C . LEU A 1 104 ? 3.710 -0.228 26.685 1.00 13.29 104 LEU A C 1
ATOM 854 O O . LEU A 1 104 ? 3.933 -1.206 27.308 1.00 13.47 104 LEU A O 1
ATOM 859 N N . LEU A 1 105 ? 4.161 0.951 27.052 1.00 13.60 105 LEU A N 1
ATOM 860 C CA . LEU A 1 105 ? 4.905 1.164 28.266 1.00 13.57 105 LEU A CA 1
ATOM 861 C C . LEU A 1 105 ? 4.108 0.753 29.489 1.00 14.90 105 LEU A C 1
ATOM 862 O O . LEU A 1 105 ? 4.732 0.268 30.463 1.00 17.63 105 LEU A O 1
ATOM 867 N N . ASN A 1 106 ? 2.759 0.915 29.466 1.00 16.81 106 ASN A N 1
ATOM 868 C CA . ASN A 1 106 ? 1.867 0.508 30.577 1.00 22.54 106 ASN A CA 1
ATOM 869 C C . ASN A 1 106 ? 1.479 -0.906 30.595 1.00 20.73 106 ASN A C 1
ATOM 870 O O . ASN A 1 106 ? 0.798 -1.326 31.492 1.00 27.26 106 ASN A O 1
ATOM 875 N N . LEU A 1 107 ? 1.886 -1.664 29.596 1.00 18.24 107 LEU A N 1
ATOM 876 C CA . LEU A 1 107 ? 1.483 -3.042 29.538 1.00 20.69 107 LEU A CA 1
ATOM 877 C C . LEU A 1 107 ? 2.141 -3.755 30.660 1.00 25.62 107 LEU A C 1
ATOM 878 O O . LEU A 1 107 ? 3.370 -3.679 30.866 1.00 26.80 107 LEU A O 1
ATOM 883 N N . ALA A 1 108 ? 1.349 -4.530 31.382 1.00 30.80 108 ALA A N 1
ATOM 884 C CA . ALA A 1 108 ? 1.897 -5.190 32.554 1.00 34.68 108 ALA A CA 1
ATOM 885 C C . ALA A 1 108 ? 2.470 -6.601 32.221 1.00 33.16 108 ALA A C 1
ATOM 886 O O . ALA A 1 108 ? 3.394 -7.031 32.878 1.00 54.67 108 ALA A O 1
#

Solvent-accessible surface area: 5827 Å² total; per-residue (Å²): 145,177,67,50,99,129,100,40,38,58,0,22,0,26,13,163,152,129,70,46,108,99,68,5,133,0,50,8,61,40,52,0,0,61,0,0,55,85,84,63,16,120,8,35,103,74,55,102,54,0,45,42,38,43,6,0,0,79,46,111,127,32,73,24,64,27,19,151,86,15,142,16,109,109,111,23,69,134,31,12,1,0,0,2,7,1,0,29,0,54,29,72,2,33,0,16,1,62,20,54,106,76,7,115,121,60,114

B-factor: mean 19.3, std 11.08, range [6.68, 78.61]

Foldseek 3Di:
DDFDFVAKAWEWEDAVVVGGTDTFIFGQPGQQCRRCVVVPHDAWDDPLPLEACGWKKFWPDADKDADPVHPDDPVLVVRGIHRRSGIGGPYHTYIYTPCSVVSVPDD

InterPro domains:
  IPR001041 2Fe-2S ferredoxin-type iron-sulfur binding domain [PF00111] (19-91)
  IPR001041 2Fe-2S ferredoxin-type iron-sulfur binding domain [PS51085] (10-102)
  IPR001041 2Fe-2S ferredoxin-type iron-sulfur binding domain [cd00207] (12-96)
  IPR010241 Ferredoxin [2Fe-2S], plant and bacteria [TIGR02008] (9-104)
  IPR012675 Beta-grasp domain superfamily [G3DSA:3.10.20.30] (8-107)
  IPR036010 2Fe-2S ferredoxin-like superfamily [SSF54292] (8-104)

Nearest PDB structures (foldseek):
  6iri-assembly1_A  TM=1.009E+00  e=9.921E-24  Thermosynechococcus vestitus BP-1
  3b2g-assembly2_B  TM=9.624E-01  e=1.020E-14  Leptolyngbya boryana
  1qof-assembly2_B  TM=9.701E-01  e=2.272E-14  Nostoc sp. PCC 7120 = FACHB-418
  1qog-assembly2_B  TM=9.683E-01  e=2.136E-14  Nostoc sp. PCC 7120 = FACHB-418
  1j7c-assembly1_A  TM=9.743E-01  e=2.906E-14  Nostoc sp. PCC 7120 = FACHB-418

Radius of gyration: 12.43 Å; Cα contacts (8 Å, |Δi|>4): 264; chains: 1; bounding box: 25×27×38 Å

Secondary structure (DSSP, 8-state):
----TT-EEEEEEEETTTTEEEEEEEETTS-HHHHHHHTT-----SSSSSSSSTTEEEEEES-EEEPTT----HHHHHTTEEEGGGEEESSSEEEE---HHHHHT--